Protein AF-A0A7J8C2D6-F1 (afdb_monomer)

Mean predicted aligned error: 12.15 Å

Radius of gyration: 20.42 Å; Cα contacts (8 Å, |Δi|>4): 102; chains: 1; bounding box: 41×56×66 Å

Nearest PDB structures (foldseek):
  1mn8-assembly1_A  TM=8.921E-01  e=1.676E-04  Moloney murine leukemia virus
  1uhu-assembly1_A  TM=8.415E-01  e=1.106E-04  Mus musculus

InterPro domains:
  IPR000840 Gamma-retroviral matrix protein [PF01140] (27-95)
  IPR010999 Retroviral matrix protein [SSF47836] (9-96)
  IPR036946 Gamma-retroviral matrix domain superfamily [G3DSA:1.10.150.180] (2-99)
  IPR050462 Retroviral Gag-Pol polyproteins [PTHR33166] (7-103)

Structure (mmCIF, N/CA/C/O backbone):
data_AF-A0A7J8C2D6-F1
#
_entry.id   AF-A0A7J8C2D6-F1
#
loop_
_atom_site.group_PDB
_atom_site.id
_atom_site.type_symbol
_atom_site.label_atom_id
_atom_site.label_alt_id
_atom_site.label_comp_id
_atom_site.label_asym_id
_atom_site.label_entity_id
_atom_site.label_seq_id
_atom_site.pdbx_PDB_ins_code
_atom_site.Cartn_x
_atom_site.Cartn_y
_atom_site.Cartn_z
_atom_site.occupancy
_atom_site.B_iso_or_equiv
_atom_site.auth_seq_id
_atom_site.auth_comp_id
_atom_site.auth_asym_id
_atom_site.auth_atom_id
_atom_site.pdbx_PDB_model_num
ATOM 1 N N . MET A 1 1 ? -24.143 23.025 1.462 1.00 38.56 1 MET A N 1
ATOM 2 C CA . MET A 1 1 ? -23.073 22.232 0.823 1.00 38.56 1 MET A CA 1
ATOM 3 C C . MET A 1 1 ? -22.887 21.009 1.691 1.00 38.56 1 MET A C 1
ATOM 5 O O . MET A 1 1 ? -22.599 21.185 2.864 1.00 38.56 1 MET A O 1
ATOM 9 N N . GLY A 1 2 ? -23.235 19.832 1.169 1.00 43.81 2 GLY A N 1
ATOM 10 C CA . GLY A 1 2 ? -23.270 18.587 1.931 1.00 43.81 2 GLY A CA 1
ATOM 11 C C . GLY A 1 2 ? -21.864 18.146 2.299 1.00 43.81 2 GLY A C 1
ATOM 12 O O . GLY A 1 2 ? -21.021 17.958 1.426 1.00 43.81 2 GLY A O 1
ATOM 13 N N . GLU A 1 3 ? -21.614 18.014 3.593 1.00 47.59 3 GLU A N 1
ATOM 14 C CA . GLU A 1 3 ? -20.514 17.207 4.091 1.00 47.59 3 GLU A CA 1
ATOM 15 C C . GLU A 1 3 ? -20.898 15.753 3.815 1.00 47.59 3 GLU A C 1
ATOM 17 O O . GLU A 1 3 ? -21.588 15.114 4.611 1.00 47.59 3 GLU A O 1
ATOM 22 N N . ASP A 1 4 ? -20.515 15.249 2.640 1.00 47.81 4 ASP A N 1
ATOM 23 C CA . ASP A 1 4 ? -20.505 13.814 2.403 1.00 47.81 4 ASP A CA 1
ATOM 24 C C . ASP A 1 4 ? -19.594 13.215 3.471 1.00 47.81 4 ASP A C 1
ATOM 26 O O . ASP A 1 4 ? -18.372 13.389 3.471 1.00 47.81 4 ASP A O 1
ATOM 30 N N . SER A 1 5 ? -20.222 12.560 4.439 1.00 50.03 5 SER A N 1
ATOM 31 C CA . SER A 1 5 ? -19.586 11.833 5.524 1.00 50.03 5 SER A CA 1
ATOM 32 C C . SER A 1 5 ? -18.927 10.585 4.940 1.00 50.03 5 SER A C 1
ATOM 34 O O . SER A 1 5 ? -19.366 9.455 5.136 1.00 50.03 5 SER A O 1
ATOM 36 N N . PHE A 1 6 ? -17.857 10.787 4.170 1.00 55.78 6 PHE A N 1
ATOM 37 C CA . PHE A 1 6 ? -17.014 9.706 3.698 1.00 55.78 6 PHE A CA 1
ATOM 38 C C . PHE A 1 6 ? -16.383 9.058 4.924 1.00 55.78 6 PHE A C 1
ATOM 40 O O . PHE A 1 6 ? -15.494 9.636 5.558 1.00 55.78 6 PHE A O 1
ATOM 47 N N . LYS A 1 7 ? -16.845 7.846 5.256 1.00 66.12 7 LYS A N 1
ATOM 48 C CA . LYS A 1 7 ? -16.135 6.966 6.183 1.00 66.12 7 LYS A CA 1
ATOM 49 C C . LYS A 1 7 ? -14.662 6.945 5.744 1.00 66.12 7 LYS A C 1
ATOM 51 O O . LYS A 1 7 ? -14.390 6.647 4.577 1.00 66.12 7 LYS A O 1
ATOM 56 N N . PRO A 1 8 ? -13.706 7.327 6.607 1.00 77.06 8 PRO A N 1
ATOM 57 C CA . PRO A 1 8 ? -12.311 7.380 6.204 1.00 77.06 8 PRO A CA 1
ATOM 58 C C . PRO A 1 8 ? -11.830 5.966 5.869 1.00 77.06 8 PRO A C 1
ATOM 60 O O . PRO A 1 8 ? -11.729 5.116 6.749 1.00 77.06 8 PRO A O 1
ATOM 63 N N . THR A 1 9 ? -11.536 5.716 4.592 1.00 88.62 9 THR A N 1
ATOM 64 C CA . THR A 1 9 ? -10.957 4.446 4.143 1.00 88.62 9 THR A CA 1
ATOM 65 C C . THR A 1 9 ? -9.482 4.3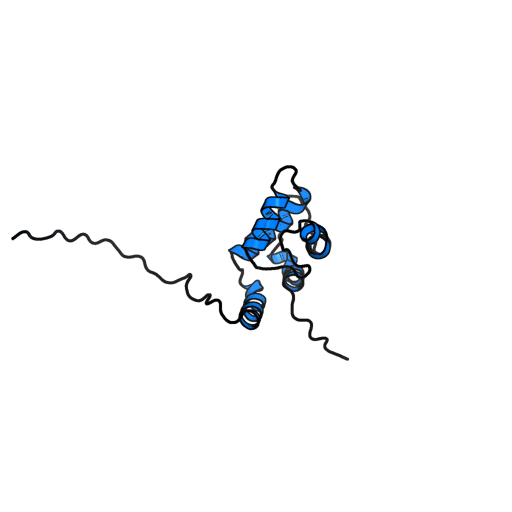58 4.527 1.00 88.62 9 THR A C 1
ATOM 67 O O . THR A 1 9 ? -8.800 5.380 4.698 1.00 88.62 9 THR A O 1
ATOM 70 N N . VAL A 1 10 ? -8.963 3.131 4.633 1.00 91.56 10 VAL A N 1
ATOM 71 C CA . VAL A 1 10 ? -7.536 2.901 4.899 1.00 91.56 10 VAL A CA 1
ATOM 72 C C . VAL A 1 10 ? -6.697 3.523 3.784 1.00 91.56 10 VAL A C 1
ATOM 74 O O . VAL A 1 10 ? -5.768 4.277 4.070 1.00 91.56 10 VAL A O 1
ATOM 77 N N . LEU A 1 11 ? -7.074 3.302 2.523 1.00 93.38 11 LEU A N 1
ATOM 78 C CA . LEU A 1 11 ? -6.410 3.867 1.353 1.00 93.38 11 LEU A CA 1
ATOM 79 C C . LEU A 1 11 ? -6.360 5.396 1.407 1.00 93.38 11 LEU A C 1
ATOM 81 O O . LEU A 1 11 ? -5.289 5.972 1.237 1.00 93.38 11 LEU A O 1
ATOM 85 N N . ASN A 1 12 ? -7.468 6.074 1.721 1.00 91.44 12 ASN A N 1
ATOM 86 C CA . ASN A 1 12 ? -7.475 7.537 1.817 1.00 91.44 12 ASN A CA 1
ATOM 87 C C . ASN A 1 12 ? -6.512 8.040 2.909 1.00 91.44 12 ASN A C 1
ATOM 89 O O . ASN A 1 12 ? -5.786 9.016 2.717 1.00 91.44 12 ASN A O 1
ATOM 93 N N . CYS A 1 13 ? -6.443 7.355 4.052 1.00 90.38 13 CYS A N 1
ATOM 94 C CA . CYS A 1 13 ? -5.495 7.705 5.108 1.00 90.38 13 CYS A CA 1
ATOM 95 C C . CYS A 1 13 ? -4.031 7.476 4.693 1.00 90.38 13 CYS A C 1
ATOM 97 O O . CYS A 1 13 ? -3.185 8.339 4.957 1.00 90.38 13 CYS A O 1
ATOM 99 N N . MET A 1 14 ? -3.746 6.366 4.006 1.00 92.38 14 MET A N 1
ATOM 100 C CA . MET A 1 14 ? -2.424 6.057 3.451 1.00 92.38 14 MET A CA 1
ATOM 101 C C . MET A 1 14 ? -1.993 7.112 2.428 1.00 92.38 14 MET A C 1
ATOM 103 O O . MET A 1 14 ? -0.875 7.612 2.503 1.00 92.38 14 MET A O 1
ATOM 107 N N . LEU A 1 15 ? -2.892 7.521 1.527 1.00 93.31 15 LEU A N 1
ATOM 108 C CA . LEU A 1 15 ? -2.636 8.564 0.528 1.00 93.31 15 LEU A CA 1
ATOM 109 C C . LEU A 1 15 ? -2.381 9.930 1.179 1.00 93.31 15 LEU A C 1
ATOM 111 O O . LEU A 1 15 ? -1.426 10.618 0.818 1.00 93.31 15 LEU A O 1
ATOM 115 N N . LYS A 1 16 ? -3.171 10.310 2.192 1.00 91.69 16 LYS A N 1
ATOM 116 C CA . LYS A 1 16 ? -2.964 11.558 2.953 1.00 91.69 16 LYS A CA 1
ATOM 117 C C . LYS A 1 16 ? -1.622 11.586 3.689 1.00 91.69 16 LYS A C 1
ATOM 119 O O . LYS A 1 16 ? -1.013 12.646 3.816 1.00 91.69 16 LYS A O 1
ATOM 124 N N . ASN A 1 17 ? -1.149 10.434 4.161 1.00 91.69 17 ASN A N 1
ATOM 125 C CA . ASN A 1 17 ? 0.116 10.294 4.884 1.00 91.69 17 ASN A CA 1
ATOM 126 C C . ASN A 1 17 ? 1.216 9.650 4.032 1.00 91.69 17 ASN A C 1
ATOM 128 O O . ASN A 1 17 ? 2.189 9.139 4.584 1.00 91.69 17 ASN A O 1
ATOM 132 N N . PHE A 1 18 ? 1.101 9.710 2.701 1.00 92.69 18 PHE A N 1
ATOM 133 C CA . PHE A 1 18 ? 1.927 8.918 1.789 1.00 92.69 18 PHE A CA 1
ATOM 134 C C . PHE A 1 18 ? 3.426 9.050 2.072 1.00 92.69 18 PHE A C 1
ATOM 136 O O . PHE A 1 18 ? 4.115 8.053 2.233 1.00 92.69 18 PHE A O 1
ATOM 143 N N . LYS A 1 19 ? 3.926 10.276 2.261 1.00 91.50 19 LYS A N 1
ATOM 144 C CA . LYS A 1 19 ? 5.349 10.530 2.550 1.00 91.50 19 LYS A CA 1
ATOM 145 C C . LYS A 1 19 ? 5.855 9.896 3.855 1.00 91.50 19 LYS A C 1
ATOM 147 O O . LYS A 1 19 ? 7.053 9.694 3.990 1.00 91.50 19 LYS A O 1
ATOM 152 N N . LYS A 1 20 ? 4.970 9.628 4.821 1.00 91.44 20 LYS A N 1
ATOM 153 C CA . LYS A 1 20 ? 5.319 8.995 6.105 1.00 91.44 20 LYS A CA 1
ATOM 154 C C . LYS A 1 20 ? 5.342 7.472 6.013 1.00 91.44 20 LYS A C 1
ATOM 156 O O . LYS A 1 20 ? 6.086 6.845 6.753 1.00 91.44 20 LYS A O 1
ATOM 161 N N . GLY A 1 21 ? 4.488 6.896 5.167 1.00 90.56 21 GLY A N 1
ATOM 162 C CA . GLY A 1 21 ? 4.364 5.447 5.000 1.00 90.56 21 GLY A CA 1
ATOM 163 C C . GLY A 1 21 ? 5.193 4.876 3.850 1.00 90.56 21 GLY A C 1
ATOM 164 O O . GLY A 1 21 ? 5.580 3.719 3.900 1.00 90.56 21 GLY A O 1
ATOM 165 N N . PHE A 1 22 ? 5.477 5.688 2.832 1.00 92.38 22 PHE A N 1
ATOM 166 C CA . PHE A 1 22 ? 6.082 5.279 1.563 1.00 92.38 22 PHE A CA 1
ATOM 167 C C . PHE A 1 22 ? 7.265 6.211 1.232 1.00 92.38 22 PHE A C 1
ATOM 169 O O . PHE A 1 22 ? 7.158 7.041 0.322 1.00 92.38 22 PHE A O 1
ATOM 176 N N . PRO A 1 23 ? 8.380 6.138 1.990 1.00 84.62 23 PRO A N 1
ATOM 177 C CA . PRO A 1 23 ? 9.477 7.109 1.916 1.00 84.62 23 PRO A CA 1
ATOM 178 C C . PRO A 1 23 ? 10.260 7.090 0.591 1.00 84.62 23 PRO A C 1
ATOM 180 O O . PRO A 1 23 ? 10.897 8.088 0.269 1.00 84.62 23 PRO A O 1
ATOM 183 N N . GLY A 1 24 ? 10.152 6.026 -0.216 1.00 73.38 24 GLY A N 1
ATOM 184 C CA . GLY A 1 24 ? 10.645 6.001 -1.598 1.00 73.38 24 GLY A CA 1
ATOM 185 C C . GLY A 1 24 ? 12.150 6.252 -1.723 1.00 73.38 24 GLY A C 1
ATOM 186 O O . GLY A 1 24 ? 12.566 7.164 -2.431 1.00 73.38 24 GLY A O 1
ATOM 187 N N . ASP A 1 25 ? 12.958 5.451 -1.037 1.00 64.50 25 ASP A N 1
ATOM 188 C CA . ASP A 1 25 ? 14.413 5.598 -0.905 1.00 64.50 25 ASP A CA 1
ATOM 189 C C . ASP A 1 25 ? 15.233 4.544 -1.679 1.00 64.50 25 ASP A C 1
ATOM 191 O O . ASP A 1 25 ? 16.439 4.702 -1.849 1.00 64.50 25 ASP A O 1
ATOM 195 N N . ASN A 1 26 ? 14.590 3.535 -2.273 1.00 58.12 26 ASN A N 1
ATOM 196 C CA . ASN A 1 26 ? 15.265 2.424 -2.966 1.00 58.12 26 ASN A CA 1
ATOM 197 C C . ASN A 1 26 ? 15.474 2.640 -4.483 1.00 58.12 26 ASN A C 1
ATOM 199 O O . ASN A 1 26 ? 15.458 1.687 -5.259 1.00 58.12 26 ASN A O 1
ATOM 203 N N . GLY A 1 27 ? 15.589 3.888 -4.949 1.00 66.19 27 GLY A N 1
ATOM 204 C CA . GLY A 1 27 ? 15.736 4.212 -6.382 1.00 66.19 27 GLY A CA 1
ATOM 205 C C . GLY A 1 27 ? 14.458 4.051 -7.223 1.00 66.19 27 GLY A C 1
ATOM 206 O O . GLY A 1 27 ? 14.439 4.409 -8.400 1.00 66.19 27 GLY A O 1
ATOM 207 N N . VAL A 1 28 ? 13.363 3.580 -6.619 1.00 75.00 28 VAL A N 1
ATOM 208 C CA . VAL A 1 28 ? 12.030 3.515 -7.230 1.00 75.00 28 VAL A CA 1
ATOM 209 C C . VAL A 1 28 ? 11.185 4.669 -6.705 1.00 75.00 28 VAL A C 1
ATOM 211 O O . VAL A 1 28 ? 10.898 4.761 -5.511 1.00 75.00 28 VAL A O 1
ATOM 214 N N . LYS A 1 29 ? 10.748 5.552 -7.607 1.00 85.56 29 LYS A N 1
ATOM 215 C CA . LYS A 1 29 ? 9.858 6.663 -7.260 1.00 85.56 29 LYS A CA 1
ATOM 216 C C . LYS A 1 29 ? 8.460 6.132 -6.948 1.00 85.56 29 LYS A C 1
ATOM 218 O O . LYS A 1 29 ? 7.695 5.805 -7.856 1.00 85.56 29 LYS A O 1
ATOM 223 N N . LEU A 1 30 ? 8.114 6.088 -5.665 1.00 92.25 30 LEU A N 1
ATOM 224 C CA . LEU A 1 30 ? 6.761 5.746 -5.236 1.00 92.25 30 LEU A CA 1
ATOM 225 C C . LEU A 1 30 ? 5.826 6.937 -5.447 1.00 92.25 30 LEU A C 1
ATOM 227 O O . LEU A 1 30 ? 6.191 8.084 -5.183 1.00 92.25 30 LEU A O 1
ATOM 231 N N . THR A 1 31 ? 4.613 6.679 -5.936 1.00 94.62 31 THR A N 1
ATOM 232 C CA . THR A 1 31 ? 3.618 7.734 -6.172 1.00 94.62 31 THR A CA 1
ATOM 233 C C . THR A 1 31 ? 2.261 7.385 -5.556 1.00 94.62 31 THR A C 1
ATOM 235 O O . THR A 1 31 ? 1.849 6.223 -5.618 1.00 94.62 31 THR A O 1
ATOM 238 N N . PRO A 1 32 ? 1.521 8.377 -5.021 1.00 95.25 32 PRO A N 1
ATOM 239 C CA . PRO A 1 32 ? 0.165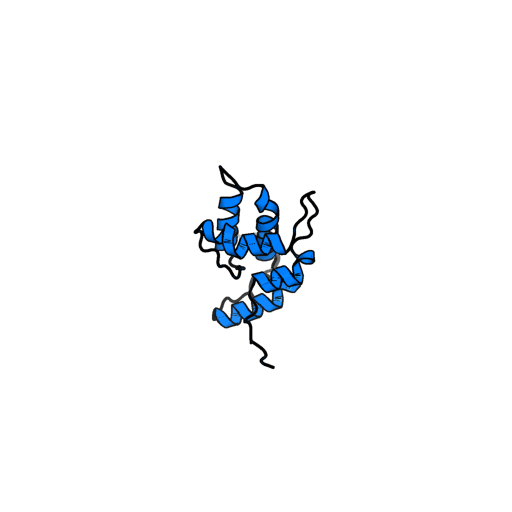 8.157 -4.520 1.00 95.25 32 PRO A CA 1
ATOM 240 C C . PRO A 1 32 ? -0.778 7.595 -5.594 1.00 95.25 32 PRO A C 1
ATOM 242 O O . PRO A 1 32 ? -1.578 6.710 -5.311 1.00 95.25 32 PRO A O 1
ATOM 245 N N . GLY A 1 33 ? -0.650 8.056 -6.845 1.00 96.62 33 GLY A N 1
ATOM 246 C CA . GLY A 1 33 ? -1.480 7.584 -7.958 1.00 96.62 33 GLY A CA 1
ATOM 247 C C . GLY A 1 33 ? -1.278 6.100 -8.273 1.00 96.62 33 GLY A C 1
ATOM 248 O O . GLY A 1 33 ? -2.251 5.365 -8.436 1.00 96.62 33 GLY A O 1
ATOM 249 N N . LYS A 1 34 ? -0.023 5.624 -8.280 1.00 95.56 34 LYS A N 1
ATOM 250 C CA . LYS A 1 34 ? 0.258 4.192 -8.451 1.00 95.56 34 LYS A CA 1
ATOM 251 C C . LYS A 1 34 ? -0.238 3.379 -7.258 1.00 95.56 34 LYS A C 1
ATOM 253 O O . LYS A 1 34 ? -0.778 2.303 -7.475 1.00 95.56 34 LYS A O 1
ATOM 258 N N . LEU A 1 35 ? -0.125 3.892 -6.030 1.00 96.19 35 LEU A N 1
ATOM 259 C CA . LEU A 1 35 ? -0.681 3.213 -4.857 1.00 96.19 35 LEU A CA 1
ATOM 260 C C . LEU A 1 35 ? -2.209 3.050 -4.949 1.00 96.19 35 LEU A C 1
ATOM 262 O O . LEU A 1 35 ? -2.720 1.968 -4.680 1.00 96.19 35 LEU A O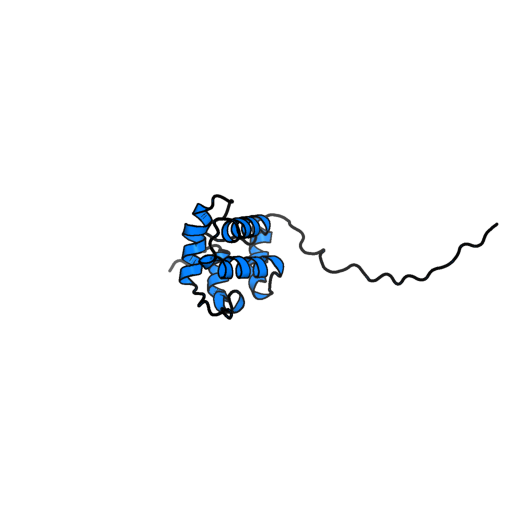 1
ATOM 266 N N . CYS A 1 36 ? -2.920 4.098 -5.369 1.00 96.50 36 CYS A N 1
ATOM 267 C CA . CYS A 1 36 ? -4.363 4.059 -5.621 1.00 96.50 36 CYS A CA 1
ATOM 268 C C . CYS A 1 36 ? -4.714 3.009 -6.689 1.00 96.50 36 CYS A C 1
ATOM 270 O O . CYS A 1 36 ? -5.503 2.109 -6.418 1.00 96.50 36 CYS A O 1
ATOM 272 N N . THR A 1 37 ? -4.022 3.024 -7.835 1.00 96.88 37 THR A N 1
ATOM 273 C CA . THR A 1 37 ? -4.213 2.028 -8.911 1.00 96.88 37 THR A CA 1
ATOM 274 C C . THR A 1 37 ? -3.970 0.595 -8.423 1.00 96.88 37 THR A C 1
ATOM 276 O O . THR A 1 37 ? -4.728 -0.319 -8.748 1.00 96.88 37 THR A O 1
ATOM 279 N N . LEU A 1 38 ? -2.926 0.387 -7.613 1.00 96.81 38 LEU A N 1
ATOM 280 C CA . LEU A 1 38 ? -2.628 -0.920 -7.035 1.00 96.81 38 LEU A CA 1
ATOM 281 C C . LEU A 1 38 ? -3.770 -1.405 -6.140 1.00 96.81 38 LEU A C 1
ATOM 283 O O . LEU A 1 38 ? -4.198 -2.544 -6.284 1.00 96.81 38 LEU A O 1
ATOM 287 N N . CYS A 1 39 ? -4.292 -0.552 -5.260 1.00 96.19 39 CYS A N 1
ATOM 288 C CA . CYS A 1 39 ? -5.344 -0.939 -4.321 1.00 96.19 39 CYS A CA 1
ATOM 289 C C . CYS A 1 39 ? -6.702 -1.158 -4.997 1.00 96.19 39 CYS A C 1
ATOM 291 O O . CYS A 1 39 ? -7.397 -2.112 -4.659 1.00 96.19 39 CYS A O 1
ATOM 293 N N . GLU A 1 40 ? -7.070 -0.292 -5.941 1.00 95.81 40 GLU A N 1
ATOM 294 C CA . GLU A 1 40 ? -8.401 -0.278 -6.557 1.00 95.81 40 GLU A CA 1
ATOM 295 C C . GLU A 1 40 ? -8.538 -1.230 -7.744 1.00 95.81 40 GLU A C 1
ATOM 297 O O . GLU A 1 40 ? -9.658 -1.533 -8.140 1.00 95.81 40 GLU A O 1
ATOM 302 N N . LEU A 1 41 ? -7.434 -1.705 -8.330 1.00 95.25 41 LEU A N 1
ATOM 303 C CA . LEU A 1 41 ? -7.478 -2.557 -9.522 1.00 95.25 41 LEU A CA 1
ATOM 304 C C . LEU A 1 41 ? -6.570 -3.780 -9.400 1.00 95.25 41 LEU A C 1
ATOM 306 O O . LEU A 1 41 ? -7.033 -4.915 -9.519 1.00 95.25 41 LEU A O 1
ATOM 310 N N . GLU A 1 42 ? -5.274 -3.574 -9.173 1.00 96.06 42 GLU A N 1
ATOM 311 C CA . GLU A 1 42 ? -4.295 -4.653 -9.347 1.00 96.06 42 GLU A CA 1
ATOM 312 C C . GLU A 1 42 ? -4.351 -5.683 -8.209 1.00 96.06 42 GLU A C 1
ATOM 314 O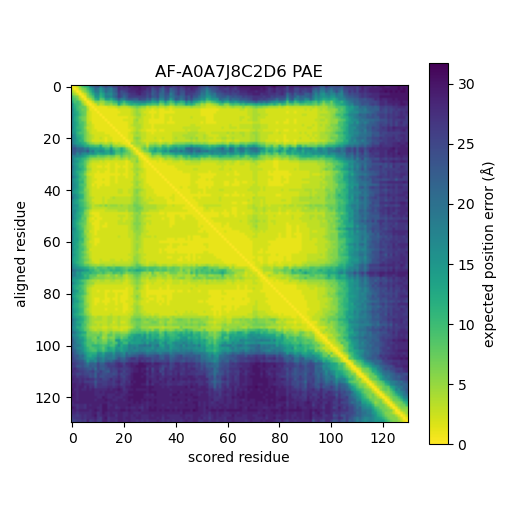 O . GLU A 1 42 ? -4.409 -6.884 -8.458 1.00 96.06 42 GLU A O 1
ATOM 319 N N . TRP A 1 43 ? -4.405 -5.237 -6.956 1.00 95.94 43 TRP A N 1
ATOM 320 C CA . TRP A 1 43 ? -4.482 -6.120 -5.792 1.00 95.94 43 TRP A CA 1
ATOM 321 C C . TRP A 1 43 ? -5.863 -6.774 -5.646 1.00 95.94 43 TRP A C 1
ATOM 323 O O . TRP A 1 43 ? -5.945 -7.923 -5.209 1.00 95.94 43 TRP A O 1
ATOM 333 N N . LEU A 1 44 ? -6.939 -6.127 -6.121 1.00 95.00 44 LEU A N 1
ATOM 334 C CA . LEU A 1 44 ? -8.257 -6.768 -6.274 1.00 95.00 44 LEU A CA 1
ATOM 335 C C . LEU A 1 44 ? -8.209 -7.974 -7.224 1.00 95.00 44 LEU A C 1
ATOM 337 O O . LEU A 1 44 ? -8.903 -8.980 -7.019 1.00 95.00 44 LEU A O 1
ATOM 341 N N . ALA A 1 45 ? -7.407 -7.875 -8.288 1.00 95.25 45 ALA A N 1
ATOM 342 C CA . ALA A 1 45 ? -7.275 -8.924 -9.292 1.00 95.25 45 ALA A CA 1
ATOM 343 C C . ALA A 1 45 ? -6.538 -10.162 -8.761 1.00 95.25 45 ALA A C 1
ATOM 345 O O . ALA A 1 45 ? -6.712 -11.244 -9.315 1.00 95.25 45 ALA A O 1
ATOM 346 N N . PHE A 1 46 ? -5.794 -10.047 -7.655 1.00 94.00 46 PHE A N 1
ATOM 347 C CA . PHE A 1 46 ? -5.140 -11.192 -7.014 1.00 94.00 46 PHE A CA 1
ATOM 348 C C . PHE A 1 46 ? -6.121 -12.151 -6.330 1.00 94.00 46 PHE A C 1
ATOM 350 O O . PHE A 1 46 ? -5.737 -13.269 -6.008 1.00 94.00 46 PHE A O 1
ATOM 357 N N . ARG A 1 47 ? -7.386 -11.748 -6.120 1.00 92.75 47 ARG A N 1
ATOM 358 C CA . ARG A 1 47 ? -8.445 -12.586 -5.515 1.00 92.75 47 ARG A CA 1
ATOM 359 C C . ARG A 1 47 ? -8.087 -13.156 -4.131 1.00 92.75 47 ARG A C 1
ATOM 361 O O . ARG A 1 47 ? -8.640 -14.167 -3.718 1.00 92.75 47 ARG A O 1
ATOM 368 N N . VAL A 1 48 ? -7.223 -12.465 -3.387 1.00 93.81 48 VAL A N 1
ATOM 369 C CA . VAL A 1 48 ? -6.786 -12.834 -2.024 1.00 93.81 48 VAL A CA 1
ATOM 370 C C . VAL A 1 48 ? -7.550 -12.096 -0.915 1.00 93.81 48 VAL A C 1
ATOM 372 O O . VAL A 1 48 ? -7.055 -11.959 0.198 1.00 93.81 48 VAL A O 1
ATOM 375 N N . GLY A 1 49 ? -8.743 -11.578 -1.219 1.00 94.88 49 GLY A N 1
ATOM 376 C CA . GLY A 1 49 ? -9.575 -10.851 -0.251 1.00 94.88 49 GLY A CA 1
ATOM 377 C C . GLY A 1 49 ? -9.188 -9.386 -0.024 1.00 94.88 49 GLY A C 1
ATOM 378 O O . GLY A 1 49 ? -9.703 -8.761 0.896 1.00 94.88 49 GLY A O 1
ATOM 379 N N . TRP A 1 50 ? -8.311 -8.816 -0.856 1.00 96.31 50 TRP A N 1
ATOM 380 C CA . TRP A 1 50 ? -7.990 -7.389 -0.806 1.00 96.31 50 TRP A CA 1
ATOM 381 C C . TRP A 1 50 ? -9.227 -6.524 -1.138 1.00 96.31 50 TRP A C 1
ATOM 383 O O . TRP A 1 50 ? -9.853 -6.789 -2.164 1.00 96.31 50 TRP A O 1
ATOM 393 N N . PRO A 1 51 ? -9.581 -5.501 -0.332 1.00 95.50 51 PRO A N 1
ATOM 394 C CA . PRO A 1 51 ? -10.649 -4.545 -0.650 1.00 95.50 51 PRO A CA 1
ATOM 395 C C . PRO A 1 51 ? -10.127 -3.289 -1.371 1.00 95.50 51 PRO A C 1
ATOM 397 O O . PRO A 1 51 ? -9.004 -2.844 -1.126 1.00 95.50 51 PRO A O 1
ATOM 400 N N . SER A 1 52 ? -10.959 -2.658 -2.206 1.00 93.62 52 SER A N 1
ATOM 401 C CA . SER A 1 52 ? -10.607 -1.442 -2.972 1.00 93.62 52 SER A CA 1
ATOM 402 C C . SER A 1 52 ? -10.191 -0.279 -2.073 1.00 93.62 52 SER A C 1
ATOM 404 O O . SER A 1 52 ? -9.293 0.494 -2.392 1.00 93.62 52 SER A O 1
ATOM 406 N N . GLU A 1 53 ? -10.814 -0.199 -0.903 1.00 93.06 53 GLU A N 1
ATOM 407 C CA . GLU A 1 53 ? -10.606 0.791 0.143 1.00 93.06 53 GLU A CA 1
ATOM 408 C C . GLU A 1 53 ? -9.301 0.578 0.921 1.00 93.06 53 GLU A C 1
ATOM 410 O O . GLU A 1 53 ? -8.957 1.401 1.774 1.00 93.06 53 GLU A O 1
ATOM 415 N N . GLY A 1 54 ? -8.576 -0.511 0.646 1.00 93.12 54 GLY A N 1
ATOM 416 C CA . GLY A 1 54 ? -7.414 -0.954 1.402 1.00 93.12 54 GLY A CA 1
ATOM 417 C C . GLY A 1 54 ? -7.774 -1.523 2.775 1.00 93.12 54 GLY A C 1
ATOM 418 O O . GLY A 1 54 ? -8.868 -1.325 3.303 1.00 93.12 54 GLY A O 1
ATOM 419 N N . THR A 1 55 ? -6.832 -2.240 3.381 1.00 92.88 55 THR A N 1
ATOM 420 C CA . THR A 1 55 ? -7.034 -2.878 4.688 1.00 92.88 55 THR A CA 1
ATOM 421 C C . THR A 1 55 ? -5.788 -2.792 5.563 1.00 92.88 55 THR A C 1
ATOM 423 O O . THR A 1 55 ? -4.672 -2.700 5.057 1.00 92.88 55 THR A O 1
ATOM 426 N N . LEU A 1 56 ? -5.985 -2.811 6.882 1.00 91.81 56 LEU A N 1
ATOM 427 C CA . LEU A 1 56 ? -4.933 -3.039 7.881 1.00 91.81 56 LEU A CA 1
ATOM 428 C C . LEU A 1 56 ? -4.987 -4.473 8.438 1.00 91.81 56 LEU A C 1
ATOM 430 O O . LEU A 1 56 ? -4.344 -4.776 9.438 1.00 91.81 56 LEU A O 1
ATOM 434 N N . ASP A 1 57 ? -5.769 -5.360 7.821 1.00 91.94 57 ASP A N 1
ATOM 435 C CA . ASP A 1 57 ? -5.761 -6.776 8.169 1.00 91.94 57 ASP A CA 1
ATOM 436 C C . ASP A 1 57 ? -4.446 -7.423 7.716 1.00 91.94 57 ASP A C 1
ATOM 438 O O . ASP A 1 57 ? -4.163 -7.548 6.521 1.00 91.94 57 ASP A O 1
ATOM 442 N N . LEU A 1 58 ? -3.635 -7.844 8.689 1.00 93.44 58 LEU A N 1
ATOM 443 C CA . LEU A 1 58 ? -2.298 -8.379 8.442 1.00 93.44 58 LEU A CA 1
ATOM 444 C C . LEU A 1 58 ? -2.322 -9.627 7.550 1.00 93.44 58 LEU A C 1
ATOM 446 O O . LEU A 1 58 ? -1.409 -9.809 6.744 1.00 93.44 58 LEU A O 1
ATOM 450 N N . LEU A 1 59 ? -3.344 -10.480 7.671 1.00 96.19 59 LEU A N 1
ATOM 451 C CA . LEU A 1 59 ? -3.451 -11.697 6.866 1.00 96.19 59 LEU A CA 1
ATOM 452 C C . LEU A 1 59 ? -3.680 -11.362 5.391 1.00 96.19 59 LEU A C 1
ATOM 454 O O . LEU A 1 59 ? -2.973 -11.886 4.529 1.00 96.19 59 LEU A O 1
ATOM 458 N N . THR A 1 60 ? -4.590 -10.433 5.110 1.00 96.81 60 THR A N 1
ATOM 459 C CA . THR A 1 60 ? -4.882 -9.953 3.756 1.00 96.81 60 THR A CA 1
ATOM 460 C C . THR A 1 60 ? -3.675 -9.244 3.140 1.00 96.81 60 THR A C 1
ATOM 462 O O . THR A 1 60 ? -3.296 -9.536 2.004 1.00 96.81 60 THR A O 1
ATOM 465 N N . VAL A 1 61 ? -3.005 -8.361 3.893 1.00 97.00 61 VAL A N 1
ATOM 466 C CA . VAL A 1 61 ? -1.789 -7.668 3.421 1.00 97.00 61 VAL A CA 1
ATOM 467 C C . VAL A 1 61 ? -0.672 -8.671 3.122 1.00 97.00 61 VAL A C 1
ATOM 469 O O . VAL A 1 61 ? -0.024 -8.594 2.076 1.00 97.00 61 VAL A O 1
ATOM 472 N N . ARG A 1 62 ? -0.470 -9.662 3.998 1.00 97.50 62 ARG A N 1
ATOM 473 C CA . ARG A 1 62 ? 0.522 -10.722 3.793 1.00 97.50 62 ARG A CA 1
ATOM 474 C C . ARG A 1 62 ? 0.174 -11.599 2.585 1.00 97.50 62 ARG A C 1
ATOM 476 O O . ARG A 1 62 ? 1.081 -12.004 1.867 1.00 97.50 62 ARG A O 1
ATOM 483 N N . ALA A 1 63 ? -1.102 -11.868 2.318 1.00 97.44 63 ALA A N 1
ATOM 484 C CA . ALA A 1 63 ? -1.511 -12.612 1.129 1.00 97.44 63 ALA A CA 1
ATOM 485 C C . ALA A 1 63 ? -1.142 -11.868 -0.169 1.00 97.44 63 ALA A C 1
ATOM 487 O O . ALA A 1 63 ? -0.568 -12.472 -1.074 1.00 97.44 63 ALA A O 1
ATOM 488 N N . VAL A 1 64 ? -1.370 -10.549 -0.234 1.00 97.62 64 VAL A N 1
ATOM 489 C CA . VAL A 1 64 ? -0.905 -9.715 -1.360 1.00 97.62 64 VAL A CA 1
ATOM 490 C C . VAL A 1 64 ? 0.620 -9.737 -1.465 1.00 97.62 64 VAL A C 1
ATOM 492 O O . VAL A 1 64 ? 1.154 -9.893 -2.563 1.00 97.62 64 VAL A O 1
ATOM 495 N N . TYR A 1 65 ? 1.329 -9.641 -0.336 1.00 97.19 65 TYR A N 1
ATOM 496 C CA . TYR A 1 65 ? 2.791 -9.723 -0.305 1.00 97.19 65 TYR A CA 1
ATOM 497 C C . TYR A 1 65 ? 3.303 -11.035 -0.914 1.00 97.19 65 TYR A C 1
ATOM 499 O O . TYR A 1 65 ? 4.210 -11.009 -1.746 1.00 97.19 65 TYR A O 1
ATOM 507 N N . TRP A 1 66 ? 2.700 -12.176 -0.565 1.00 96.56 66 TRP A N 1
ATOM 508 C CA . TRP A 1 66 ? 3.077 -13.482 -1.117 1.00 96.56 66 TRP A CA 1
ATOM 509 C C . TRP A 1 66 ? 2.824 -13.599 -2.619 1.00 96.56 66 TRP A C 1
ATOM 511 O O . TRP A 1 66 ? 3.656 -14.161 -3.324 1.00 96.56 66 TRP A O 1
ATOM 521 N N . VAL A 1 67 ? 1.724 -13.039 -3.134 1.00 96.06 67 VAL A N 1
ATOM 522 C CA . VAL A 1 67 ? 1.479 -12.999 -4.588 1.00 96.06 67 VAL A CA 1
ATOM 523 C C . VAL A 1 67 ? 2.542 -12.151 -5.291 1.00 96.06 67 VAL A C 1
ATOM 525 O O . VAL A 1 67 ? 3.094 -12.558 -6.309 1.00 96.06 67 VAL A O 1
ATOM 528 N N . VAL A 1 68 ? 2.877 -10.988 -4.729 1.00 95.62 68 VAL A N 1
ATOM 529 C CA . VAL A 1 68 ? 3.869 -10.067 -5.304 1.00 95.62 68 VAL A CA 1
ATOM 530 C C . VAL A 1 68 ? 5.287 -10.650 -5.286 1.00 95.62 68 VAL A C 1
ATOM 532 O O . VAL A 1 68 ? 6.038 -10.440 -6.238 1.00 95.62 68 VAL A O 1
ATOM 535 N N . THR A 1 69 ? 5.653 -11.380 -4.232 1.00 95.06 69 THR A N 1
ATOM 536 C CA . THR A 1 69 ? 6.990 -11.984 -4.050 1.00 95.06 69 THR A CA 1
ATOM 537 C C . THR A 1 69 ? 7.113 -13.411 -4.586 1.00 95.06 69 THR A C 1
ATOM 539 O O . THR A 1 69 ? 8.215 -13.957 -4.608 1.00 95.06 69 THR A O 1
ATOM 542 N N . GLY A 1 70 ? 6.003 -14.016 -5.015 1.00 93.31 70 GLY A N 1
ATOM 543 C CA . GLY A 1 70 ? 5.950 -15.377 -5.540 1.00 93.31 70 GLY A CA 1
ATOM 544 C C . GLY A 1 70 ? 6.640 -15.548 -6.897 1.00 93.31 70 GLY A C 1
ATOM 545 O O . GLY A 1 70 ? 7.361 -14.680 -7.384 1.00 93.31 70 GLY A O 1
ATOM 546 N N . THR A 1 71 ? 6.435 -16.707 -7.528 1.00 88.31 71 THR A N 1
ATOM 547 C CA . THR A 1 71 ? 6.991 -17.021 -8.856 1.00 88.31 71 THR A CA 1
ATOM 548 C C . THR A 1 71 ? 5.884 -17.516 -9.798 1.00 88.31 71 THR A C 1
ATOM 550 O O . THR A 1 71 ? 5.277 -18.544 -9.497 1.00 88.31 71 THR A O 1
ATOM 553 N N . PRO A 1 72 ? 5.631 -16.841 -10.939 1.00 84.19 72 PRO A N 1
ATOM 554 C CA . PRO A 1 72 ? 6.189 -15.540 -11.323 1.00 84.19 72 PRO A CA 1
ATOM 555 C C . PRO A 1 72 ? 5.663 -14.413 -10.416 1.00 84.19 72 PRO A C 1
ATOM 557 O O . PRO A 1 72 ? 4.484 -14.389 -10.076 1.00 84.19 72 PRO A O 1
ATOM 560 N N . GLY A 1 73 ? 6.547 -13.498 -10.016 1.00 88.06 73 GLY A N 1
ATOM 561 C CA . GLY A 1 73 ? 6.229 -12.388 -9.112 1.00 88.06 73 GLY A CA 1
ATOM 562 C C . GLY A 1 73 ? 6.053 -11.048 -9.827 1.00 88.06 73 GLY A C 1
ATOM 563 O O . GLY A 1 73 ? 6.181 -10.932 -11.047 1.00 88.06 73 GLY A O 1
ATOM 564 N N . HIS A 1 74 ? 5.805 -10.003 -9.040 1.00 88.44 74 HIS A N 1
ATOM 565 C CA . HIS A 1 74 ? 5.575 -8.633 -9.498 1.00 88.44 74 HIS A CA 1
ATOM 566 C C . HIS A 1 74 ? 6.500 -7.645 -8.780 1.00 88.44 74 HIS A C 1
ATOM 568 O O . HIS A 1 74 ? 6.058 -6.816 -7.983 1.00 88.44 74 HIS A O 1
ATOM 574 N N . LEU A 1 75 ? 7.803 -7.731 -9.053 1.00 86.38 75 LEU A N 1
ATOM 575 C CA . LEU A 1 75 ? 8.827 -6.936 -8.358 1.00 86.38 75 LEU A CA 1
ATOM 576 C C . LEU A 1 75 ? 8.612 -5.413 -8.472 1.00 86.38 75 LEU A C 1
ATOM 578 O O . LEU A 1 75 ? 9.022 -4.671 -7.585 1.00 86.38 75 LEU A O 1
ATOM 582 N N . ASP A 1 76 ? 7.899 -4.942 -9.500 1.00 89.50 76 ASP A N 1
ATOM 583 C CA . ASP A 1 76 ? 7.492 -3.540 -9.666 1.00 89.50 76 ASP A CA 1
ATOM 584 C C . ASP A 1 76 ? 6.528 -3.043 -8.567 1.00 89.50 76 ASP A C 1
ATOM 586 O O . ASP A 1 76 ? 6.468 -1.847 -8.271 1.00 89.50 76 ASP A O 1
ATOM 590 N N . LYS A 1 77 ? 5.788 -3.962 -7.938 1.00 91.50 77 LYS A N 1
ATOM 591 C CA . LYS A 1 77 ? 4.791 -3.696 -6.885 1.00 91.50 77 LYS A CA 1
ATOM 592 C C . LYS A 1 77 ? 5.360 -3.891 -5.485 1.00 91.50 77 LYS A C 1
ATOM 594 O O . LYS A 1 77 ? 4.749 -3.439 -4.515 1.00 91.50 77 LYS A O 1
ATOM 599 N N . PHE A 1 78 ? 6.518 -4.546 -5.385 1.00 93.12 78 PHE A N 1
ATOM 600 C CA . PHE A 1 78 ? 7.138 -4.924 -4.120 1.00 93.12 78 PHE A CA 1
ATOM 601 C C . PHE A 1 78 ? 7.292 -3.745 -3.147 1.00 93.12 78 PHE A C 1
ATOM 603 O O . PHE A 1 78 ? 6.796 -3.860 -2.028 1.00 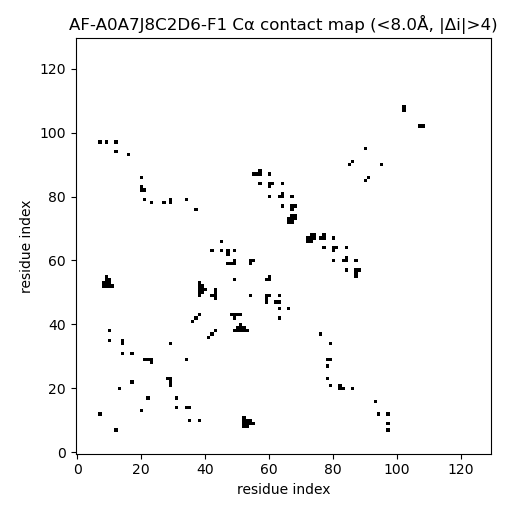93.12 78 PHE A O 1
ATOM 610 N N . PRO A 1 79 ? 7.840 -2.578 -3.542 1.00 93.62 79 PRO A N 1
ATOM 611 C CA . PRO A 1 79 ? 8.034 -1.478 -2.595 1.00 93.62 79 PRO A CA 1
ATOM 612 C C . PRO A 1 79 ? 6.732 -0.950 -1.970 1.00 93.62 79 PRO A C 1
ATOM 614 O O . PRO A 1 79 ? 6.739 -0.462 -0.841 1.00 93.62 79 PRO A O 1
ATOM 617 N N . TYR A 1 80 ? 5.607 -1.046 -2.690 1.00 95.19 80 TYR A N 1
ATOM 618 C CA . TYR A 1 80 ? 4.304 -0.596 -2.199 1.00 95.19 80 TYR A CA 1
ATOM 619 C C . TYR A 1 80 ? 3.723 -1.574 -1.179 1.00 95.19 80 TYR A C 1
ATOM 621 O O . TYR A 1 80 ? 3.270 -1.144 -0.120 1.00 95.19 80 TYR A O 1
ATOM 629 N N . VAL A 1 81 ? 3.746 -2.879 -1.475 1.00 95.56 81 VAL A N 1
ATOM 630 C CA . VAL A 1 81 ? 3.217 -3.887 -0.543 1.00 95.56 81 VAL A CA 1
ATOM 631 C C . VAL A 1 81 ? 4.120 -4.061 0.676 1.00 95.56 81 VAL A C 1
ATOM 633 O O . VAL A 1 81 ? 3.610 -4.254 1.774 1.00 95.56 81 VAL A O 1
ATOM 636 N N . ASP A 1 82 ? 5.436 -3.925 0.514 1.00 94.75 82 ASP A N 1
ATOM 637 C CA . ASP A 1 82 ? 6.386 -3.975 1.625 1.00 94.75 82 ASP A CA 1
ATOM 638 C C . ASP A 1 82 ? 6.159 -2.807 2.594 1.00 94.75 82 ASP A C 1
ATOM 640 O O . ASP A 1 82 ? 5.938 -3.024 3.784 1.00 94.75 82 ASP A O 1
ATOM 644 N N . SER A 1 83 ? 6.053 -1.578 2.072 1.00 94.62 83 SER A N 1
ATOM 645 C CA . SER A 1 83 ? 5.702 -0.399 2.877 1.00 94.62 83 SER A CA 1
ATOM 646 C C . SER A 1 83 ? 4.359 -0.579 3.596 1.00 94.62 83 SER A C 1
ATOM 648 O O . SER A 1 83 ? 4.242 -0.302 4.789 1.00 94.62 83 SER A O 1
ATOM 650 N N . TRP A 1 84 ? 3.338 -1.095 2.902 1.00 95.56 84 TRP A N 1
ATOM 651 C CA . TRP A 1 84 ? 2.027 -1.343 3.506 1.00 95.56 84 TRP A CA 1
ATOM 652 C C . TRP A 1 84 ? 2.089 -2.401 4.616 1.00 95.56 84 TRP A C 1
ATOM 654 O O . TRP A 1 84 ? 1.479 -2.229 5.676 1.00 95.56 84 TRP A O 1
ATOM 664 N N . LEU A 1 85 ? 2.858 -3.474 4.409 1.00 95.56 85 LEU A N 1
ATOM 665 C CA . LEU A 1 85 ? 3.100 -4.518 5.402 1.00 95.56 85 LEU A CA 1
ATOM 666 C C . LEU A 1 85 ? 3.820 -3.963 6.634 1.00 95.56 85 LEU A C 1
ATOM 668 O O . LEU A 1 85 ? 3.408 -4.269 7.755 1.00 95.56 85 LEU A O 1
ATOM 672 N N . GLN A 1 86 ? 4.827 -3.106 6.448 1.00 94.12 86 GLN A N 1
ATOM 673 C CA . GLN A 1 86 ? 5.507 -2.427 7.553 1.00 94.12 86 GLN A CA 1
ATOM 674 C C . GLN A 1 86 ? 4.529 -1.576 8.359 1.00 94.12 86 GLN A C 1
ATOM 676 O O . GLN A 1 86 ? 4.429 -1.759 9.569 1.00 94.12 86 GLN A O 1
ATOM 681 N N . ILE A 1 87 ? 3.737 -0.720 7.703 1.00 93.25 87 ILE A N 1
ATOM 682 C CA . ILE A 1 87 ? 2.730 0.123 8.372 1.00 93.25 87 ILE A CA 1
ATOM 683 C C . ILE A 1 87 ? 1.723 -0.732 9.149 1.00 93.25 87 ILE A C 1
ATOM 685 O O . ILE A 1 87 ? 1.383 -0.401 10.283 1.00 93.25 87 ILE A O 1
ATOM 689 N N . THR A 1 88 ? 1.276 -1.843 8.562 1.00 92.44 88 THR A N 1
ATOM 690 C CA . THR A 1 88 ? 0.320 -2.770 9.189 1.00 92.44 88 THR A CA 1
ATOM 691 C C . THR A 1 88 ? 0.921 -3.490 10.397 1.00 92.44 88 THR A C 1
ATOM 693 O O . THR A 1 88 ? 0.218 -3.764 11.364 1.00 92.44 88 THR A O 1
ATOM 696 N N . THR A 1 89 ? 2.225 -3.768 10.367 1.00 90.69 89 THR A N 1
ATOM 697 C CA . THR A 1 89 ? 2.932 -4.478 11.441 1.00 90.69 89 THR A CA 1
ATOM 698 C C . THR A 1 89 ? 3.289 -3.553 12.602 1.00 90.69 89 THR A C 1
ATOM 700 O O . THR A 1 89 ? 3.105 -3.922 13.759 1.00 90.69 89 THR A O 1
ATOM 703 N N . VAL A 1 90 ? 3.805 -2.354 12.313 1.00 89.88 90 VAL A N 1
ATOM 704 C CA . VAL A 1 90 ? 4.302 -1.426 13.345 1.00 89.88 90 VAL A CA 1
ATOM 705 C C . VAL A 1 90 ? 3.236 -0.454 13.845 1.00 89.88 90 VAL A C 1
ATOM 707 O O . VAL A 1 90 ? 3.438 0.166 14.884 1.00 89.88 90 VAL A O 1
ATOM 710 N N . VAL A 1 91 ? 2.126 -0.310 13.110 1.00 86.25 91 VAL A N 1
ATOM 711 C CA . VAL A 1 91 ? 0.983 0.567 13.415 1.00 86.25 91 VAL A CA 1
ATOM 712 C C . VAL A 1 91 ? 1.448 1.953 13.898 1.00 86.25 91 VAL A C 1
ATOM 714 O O . VAL A 1 91 ? 1.293 2.310 15.069 1.00 86.25 91 VAL A O 1
ATOM 717 N N . PRO A 1 92 ? 2.093 2.744 13.022 1.00 86.19 92 PRO A N 1
ATOM 718 C CA . PRO A 1 92 ? 2.723 3.995 13.420 1.00 86.19 92 PRO A CA 1
ATOM 719 C C . PRO A 1 92 ? 1.690 4.999 13.949 1.00 86.19 92 PRO A C 1
ATOM 721 O O . PRO A 1 92 ? 0.547 5.030 13.514 1.00 86.19 92 PRO A O 1
ATOM 724 N N . SER A 1 93 ? 2.089 5.901 14.845 1.00 84.94 93 SER A N 1
ATOM 725 C CA . SER A 1 93 ? 1.158 6.807 15.549 1.00 84.94 93 SER A CA 1
ATOM 726 C C . SER A 1 93 ? 0.246 7.653 14.644 1.00 84.94 93 SER A C 1
ATOM 728 O O . SER A 1 93 ? -0.845 8.047 15.051 1.00 84.94 93 SER A O 1
ATOM 730 N N . TRP A 1 94 ? 0.635 7.917 13.395 1.00 86.12 94 TRP A N 1
ATOM 731 C CA . TRP A 1 94 ? -0.214 8.632 12.441 1.00 86.12 94 TRP A CA 1
ATOM 732 C C . TRP A 1 94 ? -1.406 7.799 11.926 1.00 86.12 94 TRP A C 1
ATOM 734 O O . TRP A 1 94 ? -2.379 8.392 11.459 1.00 86.12 94 TRP A O 1
ATOM 744 N N . THR A 1 95 ? -1.389 6.464 12.055 1.00 83.31 95 THR A N 1
ATOM 745 C CA . THR A 1 95 ? -2.526 5.578 11.738 1.00 83.31 95 THR A CA 1
ATOM 746 C C . THR A 1 95 ? -3.523 5.448 12.889 1.00 83.31 95 THR A C 1
ATOM 748 O O . THR A 1 95 ? -4.536 4.770 12.729 1.00 83.31 95 THR A O 1
ATOM 751 N N . TRP A 1 96 ? -3.300 6.103 14.038 1.00 78.12 96 TRP A N 1
ATOM 752 C CA . TRP A 1 96 ? -4.136 5.897 15.230 1.00 78.12 96 TRP A CA 1
ATOM 753 C C . TRP A 1 96 ? -5.627 6.194 14.984 1.00 78.12 96 TRP A C 1
ATOM 755 O O . TRP A 1 96 ? -6.490 5.509 15.533 1.00 78.12 96 TRP A O 1
ATOM 765 N N . PHE A 1 97 ? -5.938 7.171 14.121 1.00 71.12 97 PHE A N 1
ATOM 766 C CA . PHE A 1 97 ? -7.314 7.508 13.760 1.00 71.12 97 PHE A CA 1
ATOM 767 C C . PHE A 1 97 ? -8.010 6.334 13.055 1.00 71.12 97 PHE A C 1
ATOM 769 O O . PHE A 1 97 ? -9.169 6.066 13.347 1.00 71.12 97 PHE A O 1
ATOM 776 N N . LEU A 1 98 ? -7.310 5.582 12.196 1.00 73.62 98 LEU A N 1
ATOM 777 C CA . LEU A 1 98 ? -7.867 4.390 11.544 1.00 73.62 98 LEU A CA 1
ATOM 778 C C . LEU A 1 98 ? -8.148 3.273 12.547 1.00 73.62 98 LEU A C 1
ATOM 780 O O . LEU A 1 98 ? -9.205 2.655 12.479 1.00 73.62 98 LEU A O 1
ATOM 784 N N . CYS A 1 99 ? -7.241 3.037 13.499 1.00 63.25 99 CYS A N 1
ATOM 785 C CA . CYS A 1 99 ? -7.446 2.032 14.545 1.00 63.25 99 CYS A CA 1
ATOM 786 C C . CYS A 1 99 ? -8.665 2.359 15.416 1.00 63.25 99 CYS A C 1
ATOM 788 O O . CYS A 1 99 ? -9.381 1.449 15.825 1.00 63.25 99 CYS A O 1
ATOM 790 N N . LYS A 1 100 ? -8.938 3.648 15.667 1.00 62.44 100 LYS A N 1
ATOM 791 C CA . LYS A 1 100 ? -10.153 4.076 16.371 1.00 62.44 100 LYS A CA 1
ATOM 792 C C . LYS A 1 100 ? -11.421 3.723 15.594 1.00 62.44 100 LYS A C 1
ATOM 794 O O . LYS A 1 100 ? -12.307 3.120 16.184 1.00 62.44 100 LYS A O 1
ATOM 799 N N . TYR A 1 101 ? -11.484 4.026 14.295 1.00 62.28 101 TYR A N 1
ATOM 800 C CA . TYR A 1 101 ? -12.646 3.682 13.462 1.00 62.28 101 TYR A CA 1
ATOM 801 C C . TYR A 1 101 ? -12.809 2.168 13.265 1.00 62.28 101 TYR A C 1
ATOM 803 O O . TYR A 1 101 ? -13.920 1.658 13.373 1.00 62.28 101 TYR A O 1
ATOM 811 N N . ALA A 1 102 ? -11.713 1.432 13.059 1.00 57.66 102 ALA A N 1
ATOM 812 C CA . ALA A 1 102 ? -11.743 -0.025 12.935 1.00 57.66 102 ALA A CA 1
ATOM 813 C C . ALA A 1 102 ? -12.236 -0.701 14.226 1.00 57.66 102 ALA A C 1
ATOM 815 O O . ALA A 1 102 ? -13.071 -1.595 14.159 1.00 57.66 102 ALA A O 1
ATOM 816 N N . ALA A 1 103 ? -11.802 -0.234 15.403 1.00 55.12 103 ALA A N 1
ATOM 817 C CA . ALA A 1 103 ? -12.289 -0.739 16.689 1.00 55.12 103 ALA A CA 1
ATOM 818 C C . ALA A 1 103 ? -13.778 -0.424 16.9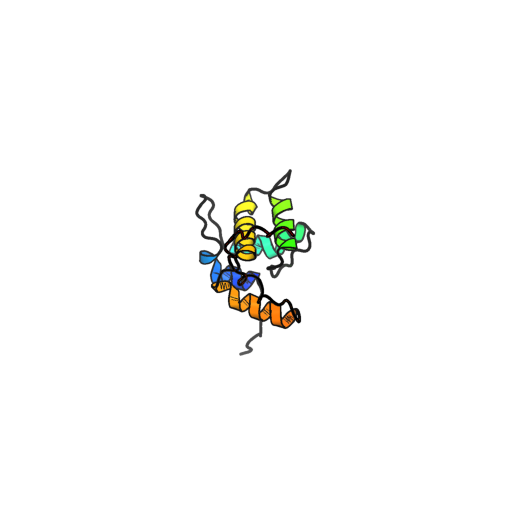38 1.00 55.12 103 ALA A C 1
ATOM 820 O O . ALA A 1 103 ? -14.443 -1.159 17.668 1.00 55.12 103 ALA A O 1
ATOM 821 N N . THR A 1 104 ? -14.302 0.653 16.342 1.00 47.69 104 THR A N 1
ATOM 822 C CA . THR A 1 104 ? -15.726 1.016 16.415 1.00 47.69 104 THR A CA 1
ATOM 823 C C . THR A 1 104 ? -16.596 0.176 15.472 1.00 47.69 104 THR A C 1
ATOM 825 O O . THR A 1 104 ? -17.699 -0.189 15.862 1.00 47.69 104 THR A O 1
ATOM 828 N N . GLU A 1 105 ? -16.115 -0.181 14.276 1.00 50.22 105 GLU A N 1
ATOM 829 C CA . GLU A 1 105 ? -16.868 -1.013 13.315 1.00 50.22 105 GLU A CA 1
ATOM 830 C C . GLU A 1 105 ? -16.739 -2.527 13.595 1.00 50.22 105 GLU A C 1
ATOM 832 O O . GLU A 1 105 ? -17.642 -3.284 13.253 1.00 50.22 105 GLU A O 1
ATOM 837 N N . LEU A 1 106 ? -15.655 -2.982 14.244 1.00 46.28 106 LEU A N 1
ATOM 838 C CA . LEU A 1 106 ? -15.410 -4.408 14.518 1.00 46.28 106 LEU A CA 1
ATOM 839 C C . LEU A 1 106 ? -15.836 -4.906 15.899 1.00 46.28 106 LEU A C 1
ATOM 841 O O . LEU A 1 106 ? -15.639 -6.086 16.156 1.00 46.28 106 LEU A O 1
ATOM 845 N N . GLY A 1 107 ? -16.410 -4.076 16.777 1.00 46.66 107 GLY A N 1
ATOM 846 C CA . GLY A 1 107 ? -16.949 -4.553 18.057 1.00 46.66 107 GLY A CA 1
ATOM 847 C C . GLY A 1 107 ? -15.998 -5.514 18.787 1.00 46.66 107 GLY A C 1
ATOM 848 O O . GLY A 1 107 ? -16.274 -6.703 18.879 1.00 46.66 107 GLY A O 1
ATOM 849 N N . THR A 1 108 ? -14.899 -4.971 19.321 1.00 51.06 108 THR A N 1
ATOM 850 C CA . THR A 1 108 ? -13.856 -5.637 20.134 1.00 51.06 108 THR A CA 1
ATOM 851 C C . THR A 1 108 ? -12.759 -6.409 19.380 1.00 51.06 108 THR A C 1
ATOM 853 O O . THR A 1 108 ? -12.869 -7.581 19.047 1.00 51.06 108 THR A O 1
ATOM 856 N N . CYS A 1 109 ? -11.589 -5.776 19.271 1.00 40.94 109 CYS A N 1
ATOM 857 C CA . CYS A 1 109 ? -10.321 -6.466 19.489 1.00 40.94 109 CYS A CA 1
ATOM 858 C C . CYS A 1 109 ? -9.467 -5.607 20.432 1.00 40.94 109 CYS A C 1
ATOM 860 O O . CYS A 1 109 ? -9.094 -4.470 20.144 1.00 40.94 109 CYS A O 1
ATOM 862 N N . ASP A 1 110 ? -9.269 -6.140 21.632 1.00 39.19 110 ASP A N 1
ATOM 863 C CA . ASP A 1 110 ? -8.622 -5.491 22.762 1.00 39.19 110 ASP A CA 1
ATOM 864 C C . ASP A 1 110 ? -7.112 -5.354 22.490 1.00 39.19 110 ASP A C 1
ATOM 866 O O . ASP A 1 110 ? -6.314 -6.246 22.771 1.00 39.19 110 ASP A O 1
ATOM 870 N N . LEU A 1 111 ? -6.703 -4.228 21.899 1.00 50.41 111 LEU A N 1
ATOM 871 C CA . LEU A 1 111 ? -5.294 -3.889 21.648 1.00 50.41 111 LEU A CA 1
ATOM 872 C C . LEU A 1 111 ? -4.527 -3.480 22.923 1.00 50.41 111 LEU A C 1
ATOM 874 O O . LEU A 1 111 ? -3.423 -2.945 22.838 1.00 50.41 111 LEU A O 1
ATOM 878 N N . THR A 1 112 ? -5.068 -3.720 24.121 1.00 40.03 112 THR A N 1
ATOM 879 C CA . THR A 1 112 ? -4.422 -3.298 25.374 1.00 40.03 112 THR A CA 1
ATOM 880 C C . THR A 1 112 ? -3.376 -4.273 25.927 1.00 40.03 112 THR A C 1
ATOM 882 O O . THR A 1 112 ? -2.686 -3.921 26.881 1.00 40.03 112 THR A O 1
ATOM 885 N N . ASN A 1 113 ? -3.150 -5.443 25.315 1.00 39.84 113 ASN A N 1
ATOM 886 C CA . ASN A 1 113 ? -2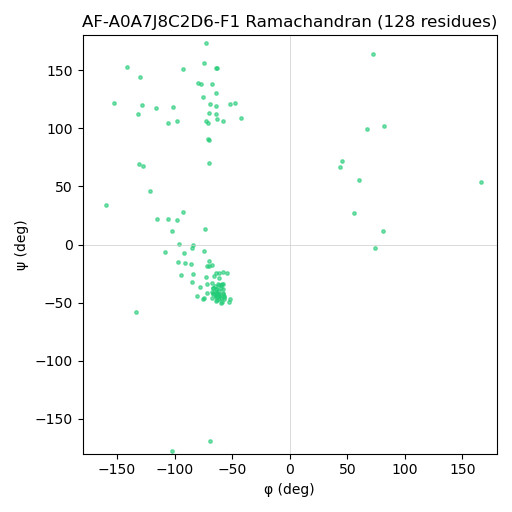.233 -6.458 25.865 1.00 39.84 113 ASN A CA 1
ATOM 887 C C . ASN A 1 113 ? -1.054 -6.859 24.955 1.00 39.84 113 ASN A C 1
ATOM 889 O O . ASN A 1 113 ? -0.738 -8.040 24.853 1.00 39.84 113 ASN A O 1
ATOM 893 N N . LEU A 1 114 ? -0.340 -5.904 24.342 1.00 46.41 114 LEU A N 1
ATOM 894 C CA . LEU A 1 114 ? 0.997 -6.179 23.764 1.00 46.41 114 LEU A CA 1
ATOM 895 C C . LEU A 1 114 ? 2.137 -5.411 24.445 1.00 46.41 114 LEU A C 1
ATOM 897 O O . LEU A 1 114 ? 3.202 -5.219 23.872 1.00 46.41 114 LEU A O 1
ATOM 901 N N . GLY A 1 115 ? 1.965 -4.960 25.686 1.00 44.00 115 GLY A N 1
ATOM 902 C CA . GLY A 1 115 ? 3.014 -4.122 26.250 1.00 44.00 115 GLY A CA 1
ATOM 903 C C . GLY A 1 115 ? 3.091 -3.975 27.746 1.00 44.00 115 GLY A C 1
ATOM 904 O O . GLY A 1 115 ? 3.499 -2.897 28.142 1.00 44.00 115 GLY A O 1
ATOM 905 N N . LYS A 1 116 ? 2.766 -4.986 28.569 1.00 43.28 116 LYS A N 1
ATOM 906 C CA . LYS A 1 116 ? 3.295 -5.097 29.949 1.00 43.28 116 LYS A CA 1
ATOM 907 C C . LYS A 1 116 ? 3.360 -6.557 30.410 1.00 43.28 116 LYS A C 1
ATOM 909 O O . LYS A 1 116 ? 2.34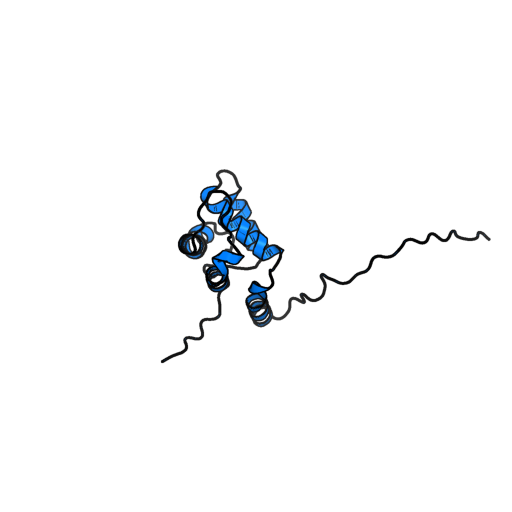6 -7.236 30.465 1.00 43.28 116 LYS A O 1
ATOM 914 N N . GLY A 1 117 ? 4.558 -7.006 30.778 1.00 33.06 117 GLY A N 1
ATOM 915 C CA . GLY A 1 117 ? 4.833 -8.336 31.335 1.00 33.06 117 GLY A CA 1
ATOM 916 C C . GLY A 1 117 ? 6.334 -8.644 31.320 1.00 33.06 117 GLY A C 1
ATOM 917 O O . GLY A 1 117 ? 6.780 -9.495 30.569 1.00 33.06 117 GLY A O 1
ATOM 918 N N . GLN A 1 118 ? 7.151 -7.757 31.893 1.00 39.16 118 GLN A N 1
ATOM 919 C CA . GLN A 1 118 ? 7.900 -8.007 33.137 1.00 39.16 118 GLN A CA 1
ATOM 920 C C . GLN A 1 118 ? 8.998 -9.079 33.030 1.00 39.16 118 GLN A C 1
ATOM 922 O O . GLN A 1 118 ? 8.770 -10.275 33.187 1.00 39.16 118 GLN A O 1
ATOM 927 N N . GLU A 1 119 ? 10.222 -8.573 32.879 1.00 43.53 119 GLU A N 1
ATOM 928 C CA . GLU A 1 119 ? 11.478 -9.172 33.320 1.00 43.53 119 GLU A CA 1
ATOM 929 C C . GLU A 1 119 ? 11.320 -9.761 34.736 1.00 43.53 119 GLU A C 1
ATOM 931 O O . GLU A 1 119 ? 11.169 -9.033 35.719 1.00 43.53 119 GLU A O 1
ATOM 936 N N . ARG A 1 120 ? 11.313 -11.094 34.857 1.00 37.91 120 ARG A N 1
ATOM 937 C CA . ARG A 1 120 ? 11.529 -11.767 36.142 1.00 37.91 120 ARG A CA 1
ATOM 938 C C . ARG A 1 120 ? 12.984 -12.190 36.219 1.00 37.91 120 ARG A C 1
ATOM 940 O O . ARG A 1 120 ? 13.405 -13.145 35.573 1.00 37.91 120 ARG A O 1
ATOM 947 N N . ALA A 1 121 ? 13.725 -11.462 37.046 1.00 40.47 121 ALA A N 1
ATOM 948 C CA . ALA A 1 121 ? 15.035 -11.841 37.534 1.00 40.47 121 ALA A CA 1
ATOM 949 C C . ALA A 1 121 ? 14.993 -13.255 38.139 1.00 40.47 121 ALA A C 1
ATOM 951 O O . ALA A 1 121 ? 14.267 -13.519 39.100 1.00 40.47 121 ALA A O 1
ATOM 952 N N . SER A 1 122 ? 15.802 -14.157 37.588 1.00 38.84 122 SER A N 1
ATOM 953 C CA . SER A 1 122 ? 16.079 -15.461 38.185 1.00 38.84 122 SER A CA 1
ATOM 954 C C . SER A 1 122 ? 16.988 -15.271 39.402 1.00 38.84 122 SER A C 1
ATOM 956 O O . SER A 1 122 ? 18.180 -15.008 39.260 1.00 38.84 122 SER A O 1
ATOM 958 N N . LYS A 1 123 ? 16.438 -15.411 40.613 1.00 43.47 123 LYS A N 1
ATOM 959 C CA . LYS A 1 123 ? 17.216 -15.747 41.814 1.00 43.47 123 LYS A CA 1
ATOM 960 C C . LYS A 1 123 ? 16.930 -17.203 42.157 1.00 43.47 123 LYS A C 1
ATOM 962 O O . LYS A 1 123 ? 15.864 -17.538 42.662 1.00 43.47 123 LYS A O 1
ATOM 967 N N . SER A 1 124 ? 17.895 -18.060 41.855 1.00 43.22 124 SER A N 1
ATOM 968 C CA . SER A 1 124 ? 17.931 -19.460 42.262 1.00 43.22 124 SER A CA 1
ATOM 969 C C . SER A 1 124 ? 18.031 -19.566 43.787 1.00 43.22 124 SER A C 1
ATOM 971 O O . SER A 1 124 ? 19.011 -19.106 44.376 1.00 43.22 124 SER A O 1
ATOM 973 N N . HIS A 1 125 ? 17.044 -20.195 44.423 1.00 40.94 125 HIS A N 1
ATOM 974 C CA . HIS A 1 125 ? 17.144 -20.682 45.797 1.00 40.94 125 HIS A CA 1
ATOM 975 C C . HIS A 1 125 ? 17.030 -22.210 45.756 1.00 40.94 125 HIS A C 1
ATOM 977 O O . HIS A 1 125 ? 16.027 -22.740 45.280 1.00 40.94 125 HIS A O 1
ATOM 983 N N . LEU A 1 126 ? 18.091 -22.904 46.179 1.00 51.22 126 LEU A N 1
ATOM 984 C CA . LEU A 1 126 ? 18.127 -24.365 46.302 1.00 51.22 126 LEU A CA 1
ATOM 985 C C . LEU A 1 126 ? 17.127 -24.861 47.366 1.00 51.22 126 LEU A C 1
ATOM 987 O O . LEU A 1 126 ? 16.900 -24.157 48.355 1.00 51.22 126 LEU A O 1
ATOM 991 N N . PRO A 1 127 ? 16.596 -26.091 47.240 1.00 51.94 127 PRO A N 1
ATOM 992 C CA . PRO A 1 127 ? 15.798 -26.705 48.291 1.00 51.94 127 PRO A CA 1
ATOM 993 C C . PRO A 1 127 ? 16.687 -27.295 49.398 1.00 51.94 127 PRO A C 1
ATOM 995 O O . PRO A 1 127 ? 17.711 -27.927 49.136 1.00 51.94 127 PRO A O 1
ATOM 998 N N . ARG A 1 128 ? 16.261 -27.102 50.650 1.00 43.91 128 ARG A N 1
ATOM 999 C CA . ARG A 1 128 ? 16.737 -27.857 51.816 1.00 43.91 128 ARG A CA 1
ATOM 1000 C C . ARG A 1 128 ? 16.105 -29.252 51.782 1.00 43.91 128 ARG A C 1
ATOM 1002 O O . ARG A 1 128 ? 14.889 -29.355 51.642 1.00 43.91 128 ARG A O 1
ATOM 1009 N N . GLY A 1 129 ? 16.942 -30.284 51.872 1.00 58.06 129 GLY A N 1
ATOM 1010 C CA . GLY A 1 129 ? 16.523 -31.672 52.081 1.00 58.06 129 GLY A CA 1
ATOM 1011 C C . GLY A 1 129 ? 16.029 -31.932 53.515 1.00 58.06 129 GLY A C 1
ATOM 1012 O O . GLY A 1 129 ? 16.103 -31.013 54.335 1.00 58.06 129 GLY A O 1
ATOM 1013 N N . PRO A 1 130 ? 15.496 -33.142 53.770 1.00 53.97 130 PRO A N 1
ATOM 1014 C CA . PRO A 1 130 ? 14.740 -33.502 54.974 1.00 53.97 130 PRO A CA 1
ATOM 1015 C C . PRO A 1 130 ? 15.565 -33.505 56.263 1.00 53.97 130 PRO A C 1
ATOM 1017 O O . PRO A 1 130 ? 16.786 -33.779 56.193 1.00 53.97 130 PRO A O 1
#

Sequence (130 aa):
MGEDSFKPTVLNCMLKNFKKGFPGDNGVKLTPGKLCTLCELEWLAFRVGWPSEGTLDLLTVRAVYWVVTGTPGHLDKFPYVDSWLQITTVVPSWTWFLCKYAATELGTCDLTNLGKGQERASKSHLPRGP

Solvent-accessible surface area (backbone atoms only — not comparable to full-atom values): 8264 Å² total; per-residue (Å²): 134,83,79,76,81,69,75,85,39,51,42,59,53,48,53,76,40,33,73,81,57,53,71,53,81,84,88,50,88,69,50,65,68,59,51,50,47,37,33,60,47,55,47,43,70,67,71,55,75,49,48,58,47,41,74,70,51,61,68,40,48,48,44,53,40,48,54,32,70,38,88,86,51,37,74,91,51,38,70,59,46,50,31,50,44,49,46,49,72,68,58,49,80,88,50,50,68,57,55,53,53,50,46,67,76,59,72,73,73,83,81,83,77,85,78,86,85,76,93,75,83,86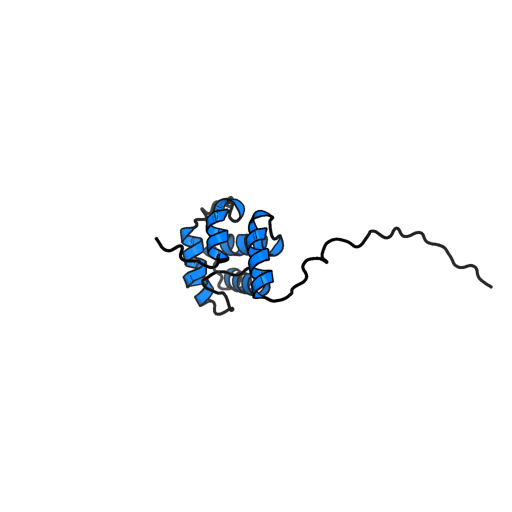,76,90,74,83,84,83,78,137

pLDDT: mean 77.78, std 21.22, range [33.06, 97.62]

Organism: Rousettus aegyptiacus (NCBI:txid9407)

Secondary structure (DSSP, 8-state):
---------HHHHHHHTHHHH----SSS---HHHHHHIIIIIHHHTTSS--TT----HHHHHHHHHHHHSSS--TTTHHHHHHHHHHHHH--GGGHHHHHHHHHHTT---TT-SS----------PPPP-

Foldseek 3Di:
DDPPPPPQFPLNLCLVCVCVLQVPDPVDDDDSVVLLCCQQPVLVVLVLPRHSSGDLPLSSLVSSQCQQPDVVHPVSCNSSSVSSNVCSVVVDPSCVVVVVSCCVVVVDDPPPPPDDDDDDDDDDDDDDDD